Protein AF-A0A819C692-F1 (afdb_monomer_lite)

Secondary structure (DSSP, 8-state):
-EEEETTEEEEES-HHHHHHTTSHHHHHHH---

Foldseek 3Di:
DFDDDPRDTPDDDDPVVVCVVCDPSVVVVPDDD

pLDDT: mean 93.67, std 9.57, range [56.69, 98.44]

Radius of gyration: 9.39 Å; chains: 1; bounding box: 20×21×23 Å

Sequence (33 aa):
ICVFHNGEIVESGSHDELLALGGRYYQLVTKKD

Structure (mmCIF, N/CA/C/O backbone):
data_AF-A0A819C692-F1
#
_entry.id   AF-A0A819C692-F1
#
loop_
_atom_site.group_PDB
_atom_site.id
_atom_site.type_symbol
_atom_site.label_atom_id
_atom_site.label_alt_id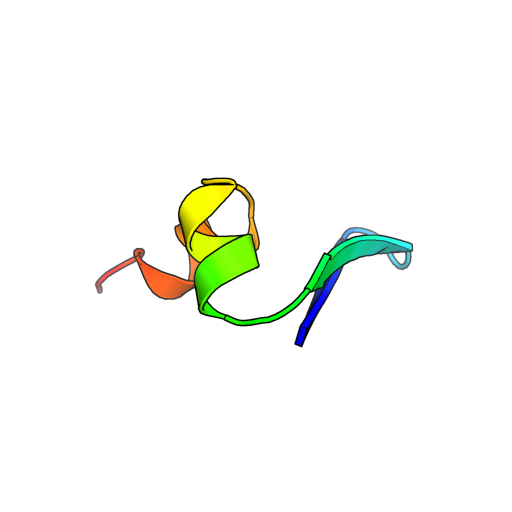
_atom_site.label_comp_id
_atom_site.label_asym_id
_atom_site.label_entity_id
_atom_site.label_seq_id
_atom_site.pdbx_PDB_ins_code
_atom_site.Cartn_x
_atom_site.Cartn_y
_atom_site.Cartn_z
_atom_site.occupancy
_atom_site.B_iso_or_equiv
_atom_site.auth_seq_id
_atom_site.auth_comp_id
_atom_site.auth_asym_id
_atom_site.auth_atom_id
_atom_site.pdbx_PDB_model_num
ATOM 1 N N . ILE A 1 1 ? 0.583 8.371 2.223 1.00 95.69 1 ILE A N 1
ATOM 2 C CA . ILE A 1 1 ? 1.260 7.053 2.239 1.00 95.69 1 ILE A CA 1
ATOM 3 C C . ILE A 1 1 ? 1.320 6.556 0.804 1.00 95.69 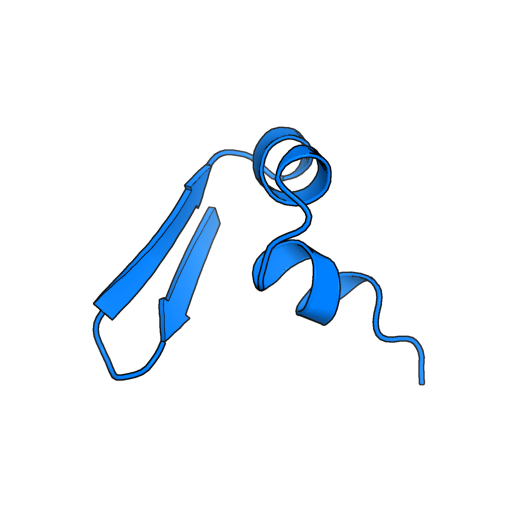1 ILE A C 1
ATOM 5 O O . ILE A 1 1 ? 0.329 6.717 0.105 1.00 95.69 1 ILE A O 1
ATOM 9 N N . CYS A 1 2 ? 2.456 6.006 0.368 1.00 97.31 2 CYS A N 1
ATOM 10 C CA . CYS A 1 2 ? 2.602 5.387 -0.952 1.00 97.31 2 CYS A CA 1
ATOM 11 C C . CYS A 1 2 ? 3.102 3.951 -0.775 1.00 97.31 2 CYS A C 1
ATOM 13 O O . CYS A 1 2 ? 4.120 3.739 -0.115 1.00 97.31 2 CYS A O 1
ATOM 15 N N . VAL A 1 3 ? 2.397 2.982 -1.354 1.00 96.38 3 VAL A N 1
ATOM 16 C CA . VAL A 1 3 ? 2.801 1.574 -1.377 1.00 96.38 3 VAL A CA 1
ATOM 17 C C . VAL A 1 3 ? 3.505 1.289 -2.690 1.00 96.38 3 VAL A C 1
ATOM 19 O O . VAL A 1 3 ? 2.944 1.503 -3.766 1.00 96.38 3 VAL A O 1
ATOM 22 N N . PHE A 1 4 ? 4.724 0.769 -2.586 1.00 97.06 4 PHE A N 1
ATOM 23 C CA . PHE A 1 4 ? 5.504 0.325 -3.729 1.00 97.06 4 PHE A CA 1
ATOM 24 C C . PHE A 1 4 ? 5.362 -1.178 -3.939 1.00 97.06 4 PHE A C 1
ATOM 26 O O . PHE A 1 4 ? 5.378 -1.961 -2.988 1.00 97.06 4 PHE A O 1
ATOM 33 N N . HIS A 1 5 ? 5.293 -1.586 -5.200 1.00 94.62 5 HIS A N 1
ATOM 34 C CA . HIS A 1 5 ? 5.449 -2.974 -5.598 1.00 94.62 5 HIS A CA 1
ATOM 35 C C . HIS A 1 5 ? 6.153 -3.050 -6.948 1.00 94.62 5 HIS A C 1
ATOM 37 O O . HIS A 1 5 ? 5.779 -2.348 -7.880 1.00 94.62 5 HIS A O 1
ATOM 43 N N . ASN A 1 6 ? 7.181 -3.896 -7.040 1.00 95.56 6 ASN A N 1
ATOM 44 C CA . ASN A 1 6 ? 8.014 -4.059 -8.236 1.00 95.56 6 ASN A CA 1
ATOM 45 C C . ASN A 1 6 ? 8.561 -2.735 -8.805 1.00 95.56 6 ASN A C 1
ATOM 47 O O . ASN A 1 6 ? 8.674 -2.573 -10.013 1.00 95.56 6 ASN A O 1
ATOM 51 N N . GLY A 1 7 ? 8.917 -1.792 -7.927 1.00 96.69 7 GLY A N 1
ATOM 52 C CA . GLY A 1 7 ? 9.485 -0.499 -8.324 1.00 96.69 7 GLY A CA 1
ATOM 53 C C . GLY A 1 7 ? 8.461 0.560 -8.740 1.00 96.69 7 GLY A C 1
ATOM 54 O O . GLY A 1 7 ? 8.856 1.685 -9.025 1.00 96.69 7 GLY A O 1
ATOM 55 N N . GLU A 1 8 ? 7.165 0.250 -8.712 1.00 97.69 8 GLU A N 1
ATOM 56 C CA . GLU A 1 8 ? 6.091 1.179 -9.075 1.00 97.69 8 GLU A CA 1
ATOM 57 C C . GLU A 1 8 ? 5.192 1.492 -7.873 1.00 97.69 8 GLU A C 1
ATOM 59 O O . GLU A 1 8 ? 5.052 0.678 -6.955 1.00 97.69 8 GLU A O 1
ATOM 64 N N . ILE A 1 9 ? 4.572 2.678 -7.868 1.00 97.00 9 ILE A N 1
ATOM 65 C CA . ILE A 1 9 ? 3.554 3.037 -6.872 1.00 97.00 9 ILE A CA 1
ATOM 66 C C . ILE A 1 9 ? 2.245 2.376 -7.285 1.00 97.00 9 ILE A C 1
ATOM 68 O O . ILE A 1 9 ? 1.683 2.706 -8.325 1.00 97.00 9 ILE A O 1
ATOM 72 N N . VAL A 1 10 ? 1.755 1.466 -6.449 1.00 97.06 10 VAL A N 1
ATOM 73 C CA . VAL A 1 10 ? 0.509 0.730 -6.703 1.00 97.06 10 VAL A CA 1
ATOM 74 C C . VAL A 1 10 ? -0.670 1.265 -5.896 1.00 97.06 10 VAL A C 1
ATOM 76 O O . VAL A 1 10 ? -1.808 1.089 -6.312 1.00 97.06 10 VAL A O 1
ATOM 79 N N . GLU A 1 11 ? -0.414 1.939 -4.769 1.00 97.94 11 GLU A N 1
ATOM 80 C CA . GLU A 1 11 ? -1.443 2.595 -3.951 1.00 97.94 11 GLU A CA 1
ATOM 81 C C . GLU A 1 11 ? -0.892 3.891 -3.353 1.00 97.94 11 GLU A C 1
ATOM 83 O O . GLU A 1 11 ? 0.255 3.936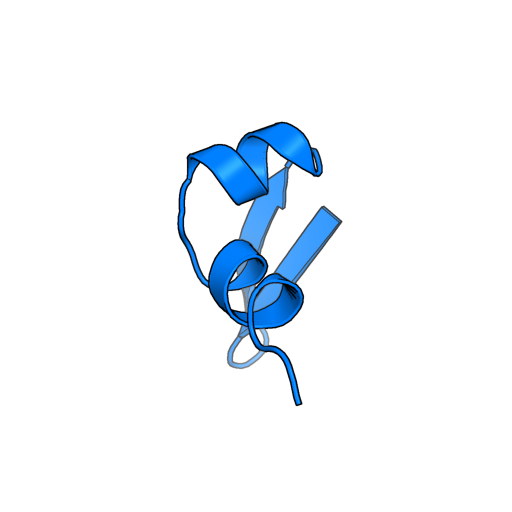 -2.898 1.00 97.94 11 GLU A O 1
ATOM 88 N N . SER A 1 12 ? -1.705 4.946 -3.319 1.00 97.88 12 SER A N 1
ATOM 89 C CA . SER A 1 12 ? -1.371 6.189 -2.626 1.00 97.88 12 SER A CA 1
ATOM 90 C C . SER A 1 12 ? -2.611 6.851 -2.029 1.00 97.88 12 SER A C 1
ATOM 92 O O . SER A 1 12 ? -3.692 6.815 -2.608 1.00 97.88 12 SER A O 1
ATOM 94 N N . GLY A 1 13 ? -2.454 7.424 -0.837 1.00 97.69 13 GLY A N 1
ATOM 95 C CA . GLY A 1 13 ? -3.551 8.050 -0.097 1.00 97.69 13 GLY A CA 1
ATOM 96 C C . GLY A 1 13 ? -3.224 8.273 1.376 1.00 97.69 13 GLY A C 1
ATOM 97 O O . GLY A 1 13 ? -2.098 8.027 1.834 1.00 97.69 13 GLY A O 1
ATOM 98 N N . SER A 1 14 ? -4.200 8.762 2.128 1.00 98.44 14 SER A N 1
ATOM 99 C CA . SER A 1 14 ? -4.184 8.771 3.591 1.00 98.44 14 SER A CA 1
ATOM 100 C C . SER A 1 14 ? -4.322 7.355 4.164 1.00 98.44 14 SER A C 1
ATOM 102 O O . SER A 1 14 ? -4.634 6.402 3.454 1.00 98.44 14 SER A O 1
ATOM 104 N N . HIS A 1 15 ? -4.058 7.202 5.463 1.00 96.50 15 HIS A N 1
ATOM 105 C CA . HIS A 1 15 ? -4.180 5.908 6.139 1.00 96.50 15 HIS A CA 1
ATOM 106 C C . HIS A 1 15 ? -5.599 5.338 6.019 1.00 96.50 15 HIS A C 1
ATOM 108 O O . HIS A 1 15 ? -5.760 4.195 5.599 1.00 96.50 15 HIS A O 1
ATOM 114 N N . ASP A 1 16 ? -6.609 6.158 6.308 1.00 98.06 16 ASP A N 1
ATOM 115 C CA . ASP A 1 16 ? -8.011 5.737 6.310 1.00 98.06 16 ASP A CA 1
ATOM 116 C C . ASP A 1 16 ? -8.509 5.393 4.903 1.00 98.06 16 ASP A C 1
ATOM 118 O O . ASP A 1 16 ? -9.197 4.390 4.723 1.00 98.06 16 ASP A O 1
ATOM 122 N N . GLU A 1 17 ? -8.103 6.163 3.886 1.00 98.12 17 GLU A N 1
ATOM 123 C CA . GLU A 1 17 ? -8.406 5.847 2.484 1.00 98.12 17 GLU A CA 1
ATOM 124 C C . GLU A 1 17 ? -7.803 4.499 2.080 1.00 98.12 17 GLU A C 1
ATOM 126 O O . GLU A 1 17 ? -8.487 3.658 1.500 1.00 98.12 17 GLU A O 1
ATOM 131 N N . LEU A 1 18 ? -6.536 4.251 2.423 1.00 97.81 18 LEU A N 1
ATOM 132 C CA . LEU A 1 18 ? -5.863 3.000 2.074 1.00 97.81 18 LEU A CA 1
ATOM 133 C C . LEU A 1 18 ? -6.405 1.790 2.8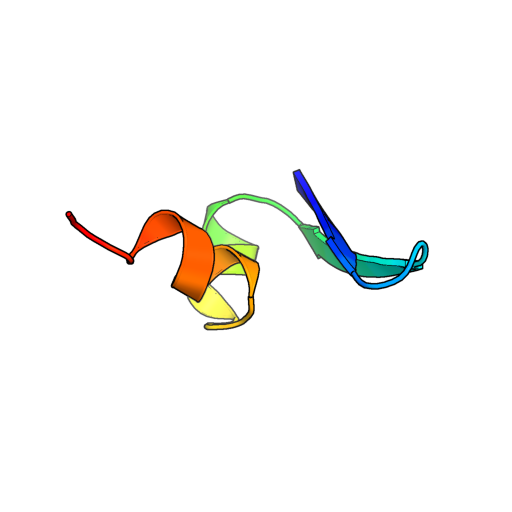52 1.00 97.81 18 LEU A C 1
ATOM 135 O O . LEU A 1 18 ? -6.418 0.679 2.320 1.00 97.81 18 LEU A O 1
ATOM 139 N N . LEU A 1 19 ? -6.879 1.988 4.086 1.00 97.19 19 LEU A N 1
ATOM 140 C CA . LEU A 1 19 ? -7.607 0.961 4.832 1.00 97.19 19 LEU A CA 1
ATOM 141 C C . LEU A 1 19 ? -8.960 0.650 4.184 1.00 97.19 19 LEU A C 1
ATOM 143 O O . LEU A 1 19 ? -9.294 -0.523 4.018 1.00 97.19 19 LEU A O 1
ATOM 147 N N . ALA A 1 20 ? -9.715 1.679 3.791 1.00 97.31 20 ALA A N 1
ATOM 148 C CA . ALA A 1 20 ? -11.014 1.527 3.140 1.00 97.31 20 ALA A CA 1
ATOM 149 C C . ALA A 1 20 ? -10.910 0.834 1.770 1.00 97.31 20 ALA A C 1
ATOM 151 O O . ALA A 1 20 ? -11.822 0.103 1.386 1.00 97.31 20 ALA A O 1
ATOM 152 N N . LEU A 1 21 ? -9.793 1.015 1.054 1.00 96.56 21 LEU A N 1
ATOM 153 C CA . LEU A 1 21 ? -9.519 0.331 -0.214 1.00 96.56 21 LEU A CA 1
ATOM 154 C C . LEU A 1 21 ? -9.291 -1.183 -0.062 1.00 96.56 21 LEU A C 1
ATOM 156 O O . LEU A 1 21 ? -9.417 -1.907 -1.047 1.00 96.56 21 LEU A O 1
ATOM 160 N N . GLY A 1 22 ? -8.938 -1.682 1.132 1.00 94.88 22 GLY A N 1
ATOM 161 C CA . GLY A 1 22 ? -8.725 -3.119 1.370 1.00 94.88 22 GLY A CA 1
ATOM 162 C C . GLY A 1 22 ? -7.561 -3.733 0.574 1.00 94.88 22 GLY A C 1
ATOM 163 O O . GLY A 1 22 ? -7.503 -4.949 0.384 1.00 94.88 22 GLY A O 1
ATOM 164 N N . GLY A 1 23 ? -6.650 -2.890 0.083 1.00 95.56 23 GLY A N 1
ATOM 165 C CA . GLY A 1 23 ? -5.565 -3.268 -0.816 1.00 95.56 23 GLY A CA 1
ATOM 166 C C . GLY A 1 23 ? -4.330 -3.850 -0.121 1.00 95.56 23 GLY A C 1
ATOM 167 O O . GLY A 1 23 ? -4.380 -4.445 0.957 1.00 95.56 23 GLY A O 1
ATOM 168 N N . ARG A 1 24 ? -3.171 -3.673 -0.747 1.00 95.00 24 ARG A N 1
ATOM 169 C CA . ARG A 1 24 ? -1.872 -4.111 -0.229 1.00 95.00 24 ARG A CA 1
ATOM 170 C C . ARG A 1 24 ? -1.500 -3.408 1.057 1.00 95.00 24 ARG A C 1
ATOM 172 O O . ARG A 1 24 ? -0.994 -4.071 1.959 1.00 95.00 24 ARG A O 1
ATOM 179 N N . TYR A 1 25 ? -1.755 -2.103 1.160 1.00 96.44 25 TYR A N 1
ATOM 180 C CA . TYR A 1 25 ? -1.529 -1.390 2.411 1.00 96.44 25 TYR A CA 1
ATOM 181 C C . TYR A 1 25 ? -2.299 -2.041 3.562 1.00 96.44 25 TYR A C 1
ATOM 183 O O . TYR A 1 25 ? -1.706 -2.357 4.590 1.00 96.44 25 TYR A O 1
ATOM 191 N N . TYR A 1 26 ? -3.592 -2.313 3.350 1.00 97.00 26 TYR A N 1
ATOM 192 C CA . TYR A 1 26 ? -4.448 -2.998 4.316 1.00 97.00 26 TYR A CA 1
ATOM 193 C C . TYR A 1 26 ? -3.842 -4.346 4.731 1.00 97.00 26 TYR A C 1
ATOM 195 O O . TYR A 1 26 ? -3.593 -4.561 5.910 1.00 97.00 26 TYR A O 1
ATOM 203 N N . GLN A 1 27 ? -3.492 -5.211 3.773 1.00 94.75 27 GLN A N 1
ATOM 204 C CA . GLN A 1 27 ? -2.907 -6.526 4.071 1.00 94.75 27 GLN A CA 1
ATOM 205 C C . GLN A 1 27 ? -1.591 -6.448 4.859 1.00 94.75 27 GLN A C 1
ATOM 207 O O . GLN A 1 27 ? -1.325 -7.323 5.684 1.00 94.75 27 GLN A O 1
ATOM 212 N N . LEU A 1 28 ? -0.763 -5.432 4.596 1.00 92.62 28 LEU A N 1
ATOM 213 C CA . LEU A 1 28 ? 0.492 -5.207 5.315 1.00 92.62 28 LEU A CA 1
ATOM 214 C C . LEU A 1 28 ? 0.248 -4.816 6.775 1.00 92.62 28 LEU A C 1
ATOM 216 O O . LEU A 1 28 ? 0.964 -5.295 7.646 1.00 92.62 28 LEU A O 1
ATOM 220 N N . VAL A 1 29 ? -0.748 -3.969 7.048 1.00 93.94 29 VAL A N 1
ATOM 221 C CA . VAL A 1 29 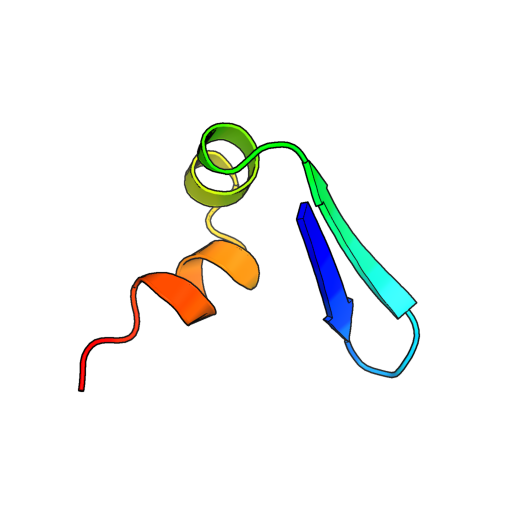? -1.008 -3.462 8.407 1.00 93.94 29 VAL A CA 1
ATOM 222 C C . VAL A 1 29 ? -1.932 -4.358 9.228 1.00 93.94 29 VAL A C 1
ATOM 224 O O . VAL A 1 29 ? -1.881 -4.320 10.454 1.00 93.94 29 VAL A O 1
ATOM 227 N N . THR A 1 30 ? -2.776 -5.172 8.585 1.00 93.06 30 THR A N 1
ATOM 228 C CA . THR A 1 30 ? -3.669 -6.114 9.278 1.00 93.06 30 THR A CA 1
ATOM 229 C C . THR A 1 30 ? -3.065 -7.495 9.475 1.00 93.06 30 THR A C 1
ATOM 231 O O . THR A 1 30 ? -3.648 -8.309 10.195 1.00 93.06 30 THR A O 1
ATOM 234 N N . LYS A 1 31 ? -1.920 -7.797 8.850 1.00 84.56 31 LYS A N 1
ATOM 235 C CA . LYS A 1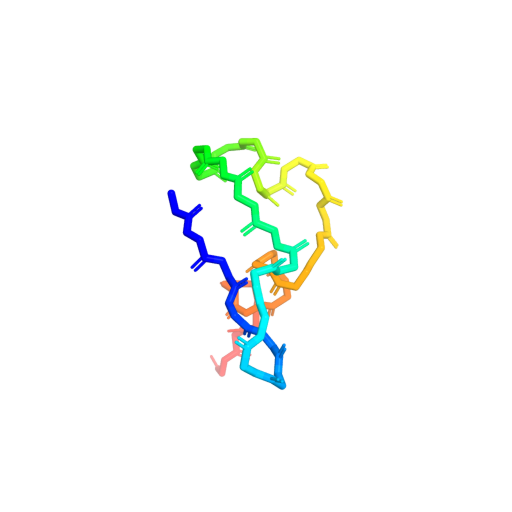 31 ? -1.156 -8.997 9.189 1.00 84.56 31 LYS A CA 1
ATOM 236 C C . LYS A 1 31 ? -0.642 -8.855 10.621 1.00 84.56 31 LYS A C 1
ATOM 238 O O . LYS A 1 31 ? 0.276 -8.089 10.886 1.00 84.56 31 LYS A O 1
ATOM 243 N N . LYS A 1 32 ? -1.279 -9.583 11.535 1.00 57.91 32 LYS A N 1
ATOM 244 C CA . LYS A 1 32 ? -0.756 -9.855 12.871 1.00 57.91 32 LYS A CA 1
ATOM 245 C C . LYS A 1 32 ? 0.154 -11.078 12.802 1.00 57.91 32 LYS A C 1
ATOM 247 O O . LYS A 1 32 ? -0.292 -12.118 12.315 1.00 57.91 32 LYS A O 1
ATOM 252 N N . ASP A 1 33 ? 1.375 -10.927 13.300 1.00 56.69 33 ASP A N 1
ATOM 253 C CA . ASP A 1 33 ? 2.085 -12.001 14.002 1.00 56.69 33 ASP A CA 1
ATOM 254 C C . ASP A 1 33 ? 1.496 -12.169 15.415 1.00 56.69 33 ASP A C 1
ATOM 256 O O . ASP A 1 33 ? 1.040 -11.149 15.996 1.00 56.69 33 ASP A O 1
#